Protein AF-A0A172Z549-F1 (afdb_monomer_lite)

pLDDT: mean 81.54, std 13.55, range [45.56, 96.0]

Secondary structure (DSSP, 8-state):
----SSS-HHHHHHHHHHSPPHHHHHHHHHHHHHHHHHHHTTPPPPP--PPPS---HHHHHHHHHHTT-

Sequence (69 aa):
MFELDGLSDQAWLERIGNAVPPAATEAIAHVFGTTLMLAEAGETFMLNSMPIWVQPVAVALNVSQQNTQ

Organism: NCBI:txid219572

Radius of gyration: 19.46 Å; chains: 1; bounding box: 45×33×45 Å

Structure (mmCIF, N/CA/C/O backbone):
data_AF-A0A172Z549-F1
#
_entry.id   AF-A0A172Z549-F1
#
loop_
_atom_site.group_PDB
_atom_site.id
_atom_site.type_symbol
_atom_site.label_atom_id
_atom_site.label_alt_id
_atom_site.label_comp_id
_atom_site.label_asym_id
_atom_site.label_entity_id
_atom_site.label_seq_id
_atom_site.pdbx_PDB_ins_code
_atom_site.Cartn_x
_atom_site.Cartn_y
_atom_site.Cartn_z
_atom_site.occupancy
_atom_site.B_iso_or_equiv
_atom_site.auth_seq_id
_atom_site.auth_comp_id
_atom_site.auth_asym_id
_atom_site.auth_atom_id
_atom_site.pdbx_PDB_model_num
ATOM 1 N N . MET A 1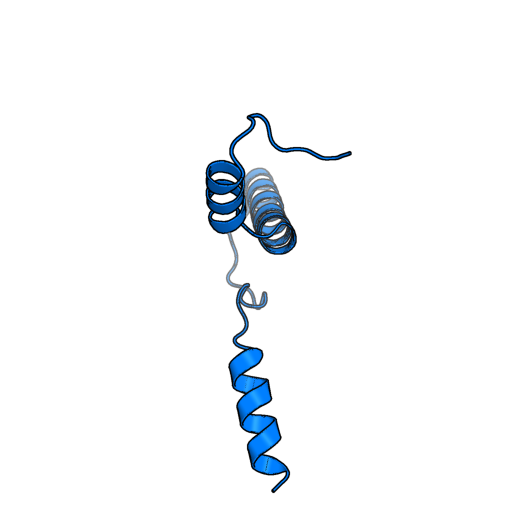 1 ? 1.131 -12.094 -22.034 1.00 51.50 1 MET A N 1
ATOM 2 C CA . MET A 1 1 ? 2.379 -11.727 -21.338 1.00 51.50 1 MET A CA 1
ATOM 3 C C . MET A 1 1 ? 2.093 -10.447 -20.569 1.00 51.50 1 MET A C 1
ATOM 5 O O . MET A 1 1 ? 1.427 -9.590 -21.133 1.00 51.50 1 MET A O 1
ATOM 9 N N . PHE A 1 2 ? 2.457 -10.363 -19.288 1.00 71.69 2 PHE A N 1
ATOM 10 C CA . PHE A 1 2 ? 2.379 -9.103 -18.543 1.00 71.69 2 PHE A CA 1
ATOM 11 C C . PHE A 1 2 ? 3.675 -8.340 -18.810 1.00 71.69 2 PHE A C 1
ATOM 13 O O . PHE A 1 2 ? 4.740 -8.819 -18.433 1.00 71.69 2 PHE A O 1
ATOM 20 N N . GLU A 1 3 ? 3.582 -7.201 -19.486 1.00 80.75 3 GLU A N 1
ATOM 21 C CA . GLU A 1 3 ? 4.707 -6.296 -19.728 1.00 80.75 3 GLU A CA 1
ATOM 22 C C . GLU A 1 3 ? 4.397 -4.935 -19.121 1.00 80.75 3 GLU A C 1
ATOM 24 O O . GLU A 1 3 ? 3.240 -4.504 -19.069 1.00 80.75 3 GLU A O 1
ATOM 29 N N . LEU A 1 4 ? 5.441 -4.273 -18.630 1.00 85.38 4 LEU A N 1
ATOM 30 C CA . LEU A 1 4 ? 5.339 -2.878 -18.240 1.00 85.38 4 LEU A CA 1
ATOM 31 C C . LEU A 1 4 ? 5.432 -2.018 -19.498 1.00 85.38 4 LEU A C 1
ATOM 33 O O . LEU A 1 4 ? 6.186 -2.317 -20.411 1.00 85.38 4 LEU A O 1
ATOM 37 N N . ASP A 1 5 ? 4.671 -0.930 -19.540 1.00 90.88 5 ASP A N 1
ATOM 38 C CA . ASP A 1 5 ? 4.737 0.001 -20.667 1.00 90.88 5 ASP A CA 1
ATOM 39 C C . ASP A 1 5 ? 6.170 0.545 -20.875 1.00 90.88 5 ASP A C 1
ATOM 41 O O . ASP A 1 5 ? 6.865 0.857 -19.896 1.00 90.88 5 ASP A O 1
ATOM 45 N N . GLY A 1 6 ? 6.599 0.651 -22.139 1.00 88.62 6 GLY A N 1
ATOM 46 C CA . GLY A 1 6 ? 7.953 1.041 -22.567 1.00 88.62 6 GLY A CA 1
ATOM 47 C C . GLY A 1 6 ? 8.876 -0.132 -22.944 1.00 88.62 6 GLY A C 1
ATOM 48 O O . GLY A 1 6 ? 8.553 -1.284 -22.710 1.00 88.62 6 GLY A O 1
ATOM 49 N N . LEU A 1 7 ? 10.041 0.164 -23.539 1.00 87.81 7 LEU A N 1
ATOM 50 C CA . LEU A 1 7 ? 11.006 -0.842 -24.041 1.00 87.81 7 LEU A CA 1
ATOM 51 C C . LEU A 1 7 ? 12.320 -0.909 -23.236 1.00 87.81 7 LEU A C 1
ATOM 53 O O . LEU A 1 7 ? 13.279 -1.537 -23.670 1.00 87.81 7 LEU A O 1
ATOM 57 N N . SER A 1 8 ? 12.413 -0.190 -22.113 1.00 92.56 8 SER A N 1
ATOM 58 C CA . SER A 1 8 ? 13.647 -0.089 -21.325 1.00 92.56 8 SER A CA 1
ATOM 59 C C . SER A 1 8 ? 13.582 -0.980 -20.092 1.00 92.56 8 SER A C 1
ATOM 61 O O . SER A 1 8 ? 12.916 -0.641 -19.111 1.00 92.56 8 SER A O 1
ATOM 63 N N . ASP A 1 9 ? 14.351 -2.066 -20.113 1.00 92.56 9 ASP A N 1
ATOM 64 C CA . ASP A 1 9 ? 14.500 -2.979 -18.976 1.00 92.56 9 ASP A CA 1
ATOM 65 C C . ASP A 1 9 ? 14.983 -2.252 -17.717 1.00 92.56 9 ASP A C 1
ATOM 67 O O . ASP A 1 9 ? 14.521 -2.529 -16.612 1.00 92.56 9 ASP A O 1
ATOM 71 N N . GLN A 1 10 ? 15.876 -1.267 -17.870 1.00 94.62 10 GLN A N 1
ATOM 72 C CA . GLN A 1 10 ? 16.344 -0.463 -16.741 1.00 94.62 10 GLN A CA 1
ATOM 73 C C . GLN A 1 10 ? 15.189 0.318 -16.099 1.00 94.62 10 GLN A C 1
ATOM 75 O O . GLN A 1 10 ? 15.063 0.331 -14.875 1.00 94.62 10 GLN A O 1
ATOM 80 N N . ALA A 1 11 ? 14.324 0.933 -16.911 1.00 94.25 11 ALA A N 1
ATOM 81 C CA . ALA A 1 11 ? 13.159 1.655 -16.404 1.00 94.25 11 ALA A CA 1
ATOM 82 C C . ALA A 1 11 ? 12.156 0.705 -15.730 1.00 94.25 11 ALA A C 1
ATOM 84 O O . ALA A 1 11 ? 11.499 1.074 -14.754 1.00 94.25 11 ALA A O 1
ATOM 85 N N . TRP A 1 12 ? 12.038 -0.529 -16.222 1.00 94.50 12 TRP A N 1
ATOM 86 C CA . TRP A 1 12 ? 11.217 -1.553 -15.583 1.00 94.50 12 TRP A CA 1
ATOM 87 C C . TRP A 1 12 ? 11.778 -1.960 -14.221 1.00 94.50 12 TRP A C 1
ATOM 89 O O . TRP A 1 12 ? 11.025 -1.982 -13.249 1.00 94.50 12 TRP A O 1
ATOM 99 N N . LEU A 1 13 ? 13.084 -2.220 -14.124 1.00 94.56 13 LEU A N 1
ATOM 100 C CA . LEU A 1 13 ? 13.742 -2.576 -12.864 1.00 94.56 13 LEU A CA 1
ATOM 101 C C . LEU A 1 13 ? 13.593 -1.477 -11.814 1.00 94.56 13 LEU A C 1
ATOM 103 O O . LEU A 1 13 ? 13.301 -1.779 -10.660 1.00 94.56 13 LEU A O 1
ATOM 107 N N . GLU A 1 14 ? 13.734 -0.215 -12.213 1.00 96.00 14 GLU A N 1
ATOM 108 C CA . GLU A 1 14 ? 13.520 0.924 -11.321 1.00 96.00 14 GLU A CA 1
ATOM 109 C C . GLU A 1 14 ? 12.073 0.970 -10.804 1.00 96.00 14 GLU A C 1
ATOM 111 O O . GLU A 1 14 ? 11.842 1.073 -9.599 1.00 96.00 14 GLU A O 1
ATOM 116 N N . ARG A 1 15 ? 11.081 0.826 -11.692 1.00 94.75 15 ARG A N 1
ATOM 117 C CA . ARG A 1 15 ? 9.658 0.825 -11.309 1.00 94.75 15 ARG A CA 1
ATOM 118 C C . ARG A 1 15 ? 9.303 -0.345 -10.398 1.00 94.75 15 ARG A C 1
ATOM 120 O O . ARG A 1 15 ? 8.561 -0.154 -9.440 1.00 94.75 15 ARG A O 1
ATOM 127 N N . ILE A 1 16 ? 9.825 -1.536 -10.688 1.00 93.25 16 ILE A N 1
ATOM 128 C CA . ILE A 1 16 ? 9.615 -2.735 -9.869 1.00 93.25 16 ILE A CA 1
ATOM 129 C C . ILE A 1 16 ? 10.294 -2.566 -8.507 1.00 93.25 16 ILE A C 1
ATOM 131 O O . ILE A 1 16 ? 9.667 -2.836 -7.487 1.00 93.25 16 ILE A O 1
ATOM 135 N N . GLY A 1 17 ? 11.538 -2.082 -8.475 1.00 93.50 17 GLY A N 1
ATOM 136 C CA . GLY A 1 17 ? 12.296 -1.871 -7.239 1.00 93.50 17 GLY A CA 1
ATOM 137 C C . GLY A 1 17 ? 11.687 -0.809 -6.320 1.00 93.50 17 GLY A C 1
ATOM 138 O O . GLY A 1 17 ? 11.788 -0.931 -5.102 1.00 93.50 17 GLY A O 1
ATOM 139 N N . ASN A 1 18 ? 11.015 0.192 -6.893 1.00 95.94 18 ASN A N 1
ATOM 140 C CA . ASN A 1 18 ? 10.331 1.253 -6.150 1.00 95.94 18 ASN A CA 1
ATOM 141 C C . ASN A 1 18 ? 8.875 0.915 -5.781 1.00 95.94 18 ASN A C 1
ATOM 143 O O . ASN A 1 18 ? 8.248 1.662 -5.027 1.00 95.94 18 ASN A O 1
ATOM 147 N N . ALA A 1 19 ? 8.303 -0.167 -6.317 1.00 94.38 19 ALA A N 1
ATOM 148 C CA . ALA A 1 19 ? 6.929 -0.551 -6.021 1.00 94.38 19 ALA A CA 1
ATOM 149 C C . ALA A 1 19 ? 6.797 -1.111 -4.597 1.00 94.38 19 ALA A C 1
ATOM 151 O O . ALA A 1 19 ? 7.649 -1.850 -4.106 1.00 94.38 19 ALA A O 1
ATOM 152 N N . VAL A 1 20 ? 5.673 -0.813 -3.943 1.00 92.12 20 VAL A N 1
ATOM 153 C CA . VAL A 1 20 ? 5.322 -1.457 -2.672 1.00 92.12 20 VAL A CA 1
ATOM 154 C C . VAL A 1 20 ? 4.901 -2.908 -2.952 1.00 92.12 20 VAL A C 1
ATOM 156 O O . VAL A 1 20 ? 4.072 -3.127 -3.843 1.00 92.12 20 VAL A O 1
ATOM 159 N N . PRO A 1 21 ? 5.417 -3.909 -2.209 1.00 91.44 21 PRO A N 1
ATOM 160 C CA . PRO A 1 21 ? 5.001 -5.299 -2.374 1.00 91.44 21 PRO A CA 1
ATOM 161 C C . PRO A 1 21 ? 3.476 -5.462 -2.233 1.00 91.44 21 PRO A C 1
ATOM 163 O O . PRO A 1 21 ? 2.914 -4.953 -1.260 1.00 91.44 21 PRO A O 1
ATOM 166 N N . PRO A 1 22 ? 2.792 -6.204 -3.129 1.00 89.38 22 PRO A N 1
ATOM 167 C CA . PRO A 1 22 ? 1.329 -6.293 -3.132 1.00 89.38 22 PRO A CA 1
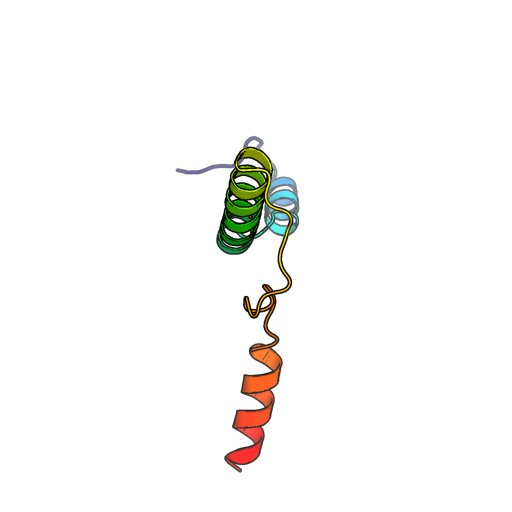ATOM 168 C C . PRO A 1 22 ? 0.707 -6.695 -1.789 1.00 89.38 22 PRO A C 1
ATOM 170 O O . PRO A 1 22 ? -0.246 -6.060 -1.351 1.00 89.38 22 PRO A O 1
ATOM 173 N N . ALA A 1 23 ? 1.291 -7.675 -1.090 1.00 86.56 23 ALA A N 1
ATOM 174 C CA . ALA A 1 23 ? 0.801 -8.122 0.217 1.00 86.56 23 ALA A CA 1
ATOM 175 C C . ALA A 1 23 ? 0.891 -7.028 1.299 1.00 86.56 23 ALA A C 1
ATOM 177 O O . ALA A 1 23 ? 0.028 -6.938 2.170 1.00 86.56 23 ALA A O 1
ATOM 178 N N . ALA A 1 24 ? 1.917 -6.170 1.237 1.00 85.75 24 ALA A N 1
ATOM 179 C CA . ALA A 1 24 ? 2.026 -5.028 2.140 1.00 85.75 24 ALA A CA 1
ATOM 180 C C . ALA A 1 24 ? 0.949 -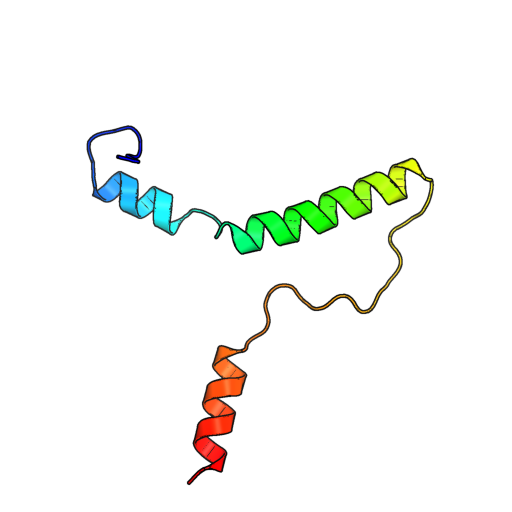3.984 1.815 1.00 85.75 24 ALA A C 1
ATOM 182 O O . ALA A 1 24 ? 0.267 -3.511 2.721 1.00 85.75 24 ALA A O 1
ATOM 183 N N . THR A 1 25 ? 0.743 -3.676 0.530 1.00 91.75 25 THR A N 1
ATOM 184 C CA . THR A 1 25 ? -0.320 -2.763 0.076 1.00 91.75 25 THR A CA 1
ATOM 185 C C . THR A 1 25 ? -1.709 -3.244 0.497 1.00 91.75 25 THR A C 1
ATOM 187 O O . THR A 1 25 ? -2.508 -2.446 0.980 1.00 91.75 25 THR A O 1
ATOM 190 N N . GLU A 1 26 ? -1.995 -4.540 0.367 1.00 91.69 26 GLU A N 1
ATOM 191 C CA . GLU A 1 26 ? -3.265 -5.144 0.784 1.00 91.69 26 GLU A CA 1
ATOM 192 C C . GLU A 1 26 ? -3.485 -5.024 2.300 1.00 91.69 26 GLU A C 1
ATOM 194 O O . GLU A 1 26 ? -4.533 -4.549 2.739 1.00 91.69 26 GLU A O 1
ATOM 199 N N . ALA A 1 27 ? -2.476 -5.360 3.110 1.00 86.44 27 ALA A N 1
ATOM 200 C CA . ALA A 1 27 ? -2.554 -5.219 4.564 1.00 86.44 27 ALA A CA 1
ATOM 201 C C . ALA A 1 27 ? -2.813 -3.761 4.997 1.00 86.44 27 ALA A C 1
ATOM 203 O O . ALA A 1 27 ? -3.656 -3.510 5.862 1.00 86.44 27 ALA A O 1
ATOM 204 N N . ILE A 1 28 ? -2.141 -2.797 4.357 1.00 88.38 28 ILE A N 1
ATOM 205 C CA . ILE A 1 28 ? -2.362 -1.359 4.575 1.00 88.38 28 ILE A CA 1
ATOM 206 C C . ILE A 1 28 ? -3.805 -0.976 4.211 1.00 88.38 28 ILE A C 1
ATOM 208 O O . ILE A 1 28 ? -4.486 -0.302 4.989 1.00 88.38 28 ILE A O 1
ATOM 212 N N . ALA A 1 29 ? -4.295 -1.437 3.056 1.00 93.12 29 ALA A N 1
ATOM 213 C CA . ALA A 1 29 ? -5.642 -1.142 2.575 1.00 93.12 29 ALA A CA 1
ATOM 214 C C . ALA A 1 29 ? -6.733 -1.678 3.517 1.00 93.12 29 ALA A C 1
ATOM 216 O O . ALA A 1 29 ? -7.726 -0.987 3.752 1.00 93.12 29 ALA A O 1
ATOM 217 N N . HIS A 1 30 ? -6.539 -2.853 4.123 1.00 90.81 30 HIS A N 1
ATOM 218 C CA . HIS A 1 30 ? -7.459 -3.382 5.136 1.00 90.81 30 HIS A CA 1
ATOM 219 C C . HIS A 1 30 ? -7.576 -2.478 6.367 1.00 90.81 30 HIS A C 1
ATOM 221 O O . HIS A 1 30 ? -8.678 -2.280 6.892 1.00 90.81 30 HIS A O 1
ATOM 227 N N . VAL A 1 31 ? -6.463 -1.895 6.819 1.00 89.38 31 VAL A N 1
ATOM 228 C CA . VAL A 1 31 ? -6.485 -0.958 7.949 1.00 89.38 31 VAL A CA 1
ATOM 229 C C . VAL A 1 31 ? -7.160 0.353 7.564 1.00 89.38 31 VAL A C 1
ATOM 231 O O . VAL A 1 31 ? -7.959 0.868 8.348 1.00 89.38 31 VAL A O 1
ATOM 234 N N . PHE A 1 32 ? -6.925 0.862 6.352 1.00 92.56 32 PHE A N 1
ATOM 235 C CA . PHE A 1 32 ? -7.666 2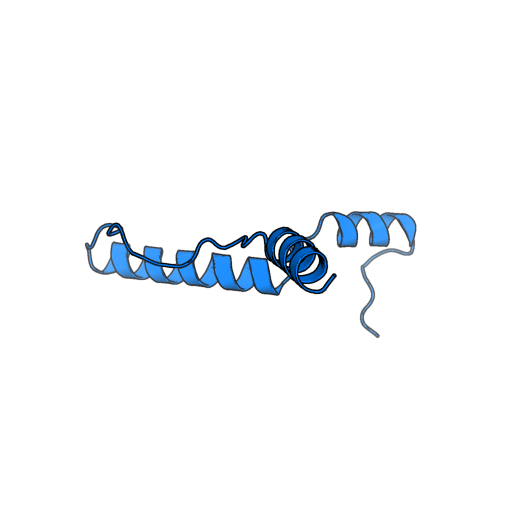.020 5.840 1.00 92.56 32 PHE A CA 1
ATOM 236 C C . PHE A 1 32 ? -9.171 1.756 5.799 1.00 92.56 32 PHE A C 1
ATOM 238 O O . PHE A 1 32 ? -9.931 2.545 6.354 1.00 92.56 32 PHE A O 1
ATOM 245 N N . GLY A 1 33 ? -9.600 0.632 5.219 1.00 93.50 33 GLY A N 1
ATOM 246 C CA . GLY A 1 33 ? -11.013 0.258 5.149 1.00 93.50 33 GLY A CA 1
ATOM 247 C C . GLY A 1 33 ? -11.661 0.187 6.531 1.00 93.50 33 GLY A C 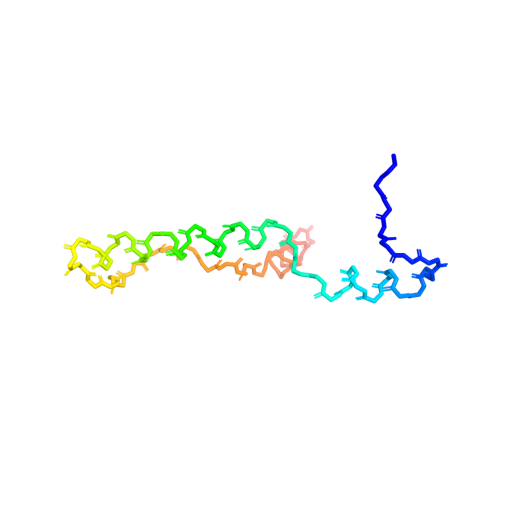1
ATOM 248 O O . GLY A 1 33 ? -12.683 0.824 6.766 1.00 93.50 33 GLY A O 1
ATOM 249 N N . THR A 1 34 ? -11.012 -0.495 7.477 1.00 90.94 34 THR A N 1
ATOM 250 C CA . THR A 1 34 ? -11.492 -0.580 8.866 1.00 90.94 34 THR A CA 1
ATOM 251 C C . THR A 1 34 ? -11.602 0.803 9.511 1.00 90.94 34 THR A C 1
ATOM 253 O O . THR A 1 34 ? -12.597 1.109 10.161 1.00 90.94 34 THR A O 1
ATOM 256 N N . THR A 1 35 ? -10.602 1.663 9.305 1.00 90.00 35 THR A N 1
ATOM 257 C CA . THR A 1 35 ? -10.575 3.019 9.872 1.00 90.00 35 THR A CA 1
ATOM 258 C C . THR A 1 35 ? -11.704 3.883 9.316 1.00 90.00 35 THR A C 1
ATOM 260 O O . THR A 1 35 ? -12.363 4.591 10.072 1.00 90.00 35 THR A O 1
ATOM 263 N N . LEU A 1 36 ? -11.959 3.802 8.008 1.00 93.88 36 LEU A N 1
ATOM 264 C CA . LEU A 1 36 ? -13.050 4.528 7.359 1.00 93.88 36 LEU A CA 1
ATOM 265 C C . LEU A 1 36 ? -14.420 4.058 7.860 1.00 93.88 36 LEU A C 1
ATOM 267 O O . LEU A 1 36 ? -15.267 4.895 8.153 1.00 93.88 36 LEU A O 1
ATOM 271 N N . MET A 1 37 ? -14.615 2.746 8.026 1.00 94.44 37 MET A N 1
ATOM 272 C CA . MET A 1 37 ? -15.864 2.192 8.566 1.00 94.44 37 MET A CA 1
ATOM 273 C C . MET A 1 37 ? -16.108 2.610 10.023 1.00 94.44 37 MET A C 1
ATOM 275 O O . MET A 1 37 ? -17.237 2.919 10.391 1.00 94.44 37 MET A O 1
ATOM 279 N N . LEU A 1 38 ? -15.062 2.656 10.856 1.00 92.75 38 LEU A N 1
ATOM 280 C CA . LEU A 1 38 ? -15.180 3.156 12.231 1.00 92.75 38 LEU A CA 1
ATOM 281 C C . LEU A 1 38 ? -15.569 4.637 12.253 1.00 92.75 38 LEU A C 1
ATOM 283 O O . LEU A 1 38 ? -16.491 5.015 12.972 1.00 92.75 38 LEU A O 1
ATOM 287 N N . ALA A 1 39 ? -14.921 5.452 11.417 1.00 92.44 39 ALA A N 1
ATOM 288 C CA . ALA A 1 39 ? -15.241 6.870 11.304 1.00 92.44 39 ALA A CA 1
ATOM 289 C C . ALA A 1 39 ? -16.689 7.099 10.837 1.00 92.44 39 ALA A C 1
ATOM 291 O O . ALA A 1 39 ? -17.369 7.973 11.373 1.00 92.44 39 ALA A O 1
ATOM 292 N N . GLU A 1 40 ? -17.180 6.300 9.883 1.00 95.38 40 GLU A N 1
ATOM 293 C CA . GLU A 1 40 ? -18.582 6.332 9.441 1.00 95.38 40 GLU A CA 1
ATOM 294 C C . GLU A 1 40 ? -19.552 5.986 10.584 1.00 95.38 40 GLU A C 1
ATOM 296 O O . GLU A 1 40 ? -20.591 6.628 10.730 1.00 95.38 40 GLU A O 1
ATOM 301 N N . ALA A 1 41 ? -19.190 5.026 11.439 1.00 95.31 41 ALA A N 1
ATOM 302 C CA . ALA A 1 41 ? -19.971 4.645 12.615 1.00 95.31 41 ALA A CA 1
ATOM 303 C C . ALA A 1 41 ? -19.900 5.662 13.776 1.00 95.31 41 ALA A C 1
ATOM 305 O O . ALA A 1 41 ? -20.579 5.478 14.786 1.00 95.31 41 ALA A O 1
ATOM 306 N N . GLY A 1 42 ? -19.103 6.731 13.652 1.00 94.25 42 GLY A N 1
ATOM 307 C CA . GLY A 1 42 ? -18.877 7.715 14.716 1.00 94.25 42 GLY A CA 1
ATOM 308 C C . GLY A 1 42 ? -17.900 7.253 15.803 1.00 94.25 42 GLY A C 1
ATOM 309 O O . GLY A 1 42 ? -17.774 7.917 16.832 1.00 94.25 42 GLY A O 1
ATOM 310 N N . GLU A 1 43 ? -17.197 6.144 15.575 1.00 90.00 43 GLU A N 1
ATOM 311 C CA . GLU A 1 43 ? -16.207 5.576 16.486 1.00 90.00 43 GLU A CA 1
ATOM 312 C C . GLU A 1 43 ? -14.800 6.094 16.153 1.00 90.00 43 GLU A C 1
ATOM 314 O O . GLU A 1 43 ? -14.434 6.291 14.990 1.00 90.00 43 GLU A O 1
ATOM 319 N N . THR A 1 44 ? -13.974 6.307 17.178 1.00 82.06 44 THR A N 1
ATOM 320 C CA . THR A 1 44 ? -12.563 6.678 16.998 1.00 82.06 44 THR A CA 1
ATOM 321 C C . THR A 1 44 ? -11.654 5.456 17.078 1.00 82.06 44 THR A C 1
ATOM 323 O O . THR A 1 44 ? -12.011 4.408 17.615 1.00 82.06 44 THR A O 1
ATOM 326 N N . PHE A 1 45 ? -10.451 5.573 16.509 1.00 71.38 45 PHE A N 1
ATOM 327 C CA . PHE A 1 45 ? -9.467 4.495 16.541 1.00 71.38 45 PHE A CA 1
ATOM 328 C C . PHE A 1 45 ? -9.118 4.115 17.988 1.00 71.38 45 PHE A C 1
ATOM 330 O O . PHE A 1 45 ? -8.559 4.916 18.739 1.00 71.38 45 PHE A O 1
ATOM 337 N N . MET A 1 46 ? -9.416 2.870 18.355 1.00 73.06 46 MET A N 1
ATOM 338 C CA . MET A 1 46 ? -9.100 2.308 19.664 1.00 73.06 46 MET A CA 1
ATOM 339 C C . MET A 1 46 ? -7.710 1.676 19.653 1.00 73.06 46 MET A C 1
ATOM 341 O O . MET A 1 46 ? -7.373 0.900 18.752 1.00 73.06 46 MET A O 1
ATOM 345 N N . LEU A 1 47 ? -6.919 1.966 20.691 1.00 74.19 47 LEU A N 1
ATOM 346 C CA . LEU A 1 47 ? -5.652 1.281 20.929 1.00 74.19 47 LEU A CA 1
ATOM 347 C C . LEU A 1 47 ? -5.919 -0.228 21.043 1.00 74.19 47 LEU A C 1
ATOM 349 O O . LEU A 1 47 ? -6.702 -0.665 21.883 1.00 74.19 47 LEU A O 1
ATOM 353 N N . ASN A 1 48 ? -5.288 -1.015 20.177 1.00 75.69 48 ASN A N 1
ATOM 354 C CA . ASN A 1 48 ? -5.547 -2.445 20.035 1.00 75.69 48 ASN A CA 1
ATOM 355 C C . ASN A 1 48 ? -4.235 -3.242 19.951 1.00 75.69 48 ASN A C 1
ATOM 357 O O . ASN A 1 48 ? -3.148 -2.673 19.869 1.00 75.69 48 ASN A O 1
ATOM 361 N N . SER A 1 49 ? -4.341 -4.571 19.986 1.00 78.81 49 SER A N 1
ATOM 362 C CA . SER A 1 49 ? -3.200 -5.495 19.901 1.00 78.81 49 SER A CA 1
ATOM 363 C C . SER A 1 49 ? -2.991 -6.059 18.491 1.00 78.81 49 SER A C 1
ATOM 365 O O . SER A 1 49 ? -2.553 -7.202 18.352 1.00 78.81 49 SER A O 1
ATOM 367 N N . MET A 1 50 ? -3.329 -5.303 17.438 1.00 79.50 50 MET A N 1
ATOM 368 C CA . MET A 1 50 ? -3.016 -5.729 16.071 1.00 79.50 50 MET A CA 1
ATOM 369 C C . MET A 1 50 ? -1.492 -5.876 15.904 1.00 79.50 50 MET A C 1
ATOM 371 O O . MET A 1 50 ? -0.731 -5.054 16.421 1.00 79.50 50 MET A O 1
ATOM 375 N N . PRO A 1 51 ? -1.023 -6.916 15.196 1.00 73.12 51 PRO A N 1
ATOM 376 C CA . PRO A 1 51 ? 0.402 -7.118 14.976 1.00 73.12 51 PRO A CA 1
ATOM 377 C C . PRO A 1 51 ? 1.006 -5.972 14.155 1.00 73.12 51 PRO A C 1
ATOM 379 O O . PRO A 1 51 ? 0.381 -5.455 13.227 1.00 73.12 51 PRO A O 1
ATOM 382 N N . ILE A 1 52 ? 2.254 -5.605 14.466 1.00 73.25 52 ILE A N 1
ATOM 383 C CA . ILE A 1 52 ? 3.013 -4.642 13.660 1.00 73.25 52 ILE A CA 1
ATOM 384 C C . ILE A 1 52 ? 3.250 -5.212 12.255 1.00 73.25 52 ILE A C 1
ATOM 386 O O . ILE A 1 52 ? 3.580 -6.389 12.098 1.00 73.25 52 ILE A O 1
ATOM 390 N N . TRP A 1 53 ? 3.072 -4.382 11.226 1.00 69.81 53 TRP A N 1
ATOM 391 C CA . TRP A 1 53 ? 3.087 -4.829 9.826 1.00 69.81 53 TRP A CA 1
ATOM 392 C C . TRP A 1 53 ? 4.442 -5.371 9.361 1.00 69.81 53 TRP A C 1
ATOM 394 O O . TRP A 1 53 ? 4.492 -6.253 8.510 1.00 69.81 53 TRP A O 1
ATOM 404 N N . VAL A 1 54 ? 5.543 -4.880 9.934 1.00 66.94 54 VAL A N 1
ATOM 405 C CA . VAL A 1 54 ? 6.893 -5.386 9.665 1.00 66.94 54 VAL A CA 1
ATOM 406 C C . VAL A 1 54 ? 7.393 -6.105 10.908 1.00 66.94 54 VAL A C 1
ATOM 408 O O . VAL A 1 54 ? 7.788 -5.476 11.888 1.00 66.94 54 VAL A O 1
ATOM 411 N N . GLN A 1 55 ? 7.387 -7.434 10.862 1.00 69.00 55 GLN A N 1
ATOM 412 C CA . GLN A 1 55 ? 8.016 -8.255 11.890 1.00 69.00 55 GLN A CA 1
ATOM 413 C C . GLN A 1 55 ? 9.445 -8.600 11.447 1.00 69.00 55 GLN A C 1
ATOM 415 O O . GLN A 1 55 ? 9.631 -9.066 10.320 1.00 69.00 55 GLN A O 1
ATOM 420 N N . PRO A 1 56 ? 10.470 -8.410 12.295 1.00 63.81 56 PRO A N 1
ATOM 421 C CA . PRO A 1 56 ? 11.859 -8.716 11.961 1.00 63.81 56 PRO A CA 1
ATOM 422 C C . PRO A 1 56 ? 12.120 -10.232 12.021 1.00 63.81 56 PRO A C 1
ATOM 424 O O . PRO A 1 56 ? 12.976 -10.709 12.764 1.00 63.81 56 PRO A O 1
ATOM 427 N N . VAL A 1 57 ? 11.386 -11.015 11.226 1.00 67.88 57 VAL A N 1
ATOM 428 C CA . VAL A 1 57 ? 11.485 -12.485 11.199 1.00 67.88 57 VAL A CA 1
ATOM 429 C C . VAL A 1 57 ? 12.897 -12.929 10.801 1.00 67.88 57 VAL A C 1
ATOM 431 O O . VAL A 1 57 ? 13.419 -13.891 11.354 1.00 67.88 57 VAL A O 1
ATOM 434 N N . ALA A 1 58 ? 13.573 -12.174 9.927 1.00 62.00 58 ALA A N 1
ATOM 435 C CA . ALA A 1 58 ? 14.972 -12.419 9.571 1.00 62.00 58 ALA A CA 1
ATOM 436 C C . ALA A 1 58 ? 15.922 -12.367 10.788 1.00 62.00 58 ALA A C 1
ATOM 438 O O . ALA A 1 58 ? 16.869 -13.145 10.865 1.00 62.00 58 ALA A O 1
ATOM 439 N N . VAL A 1 59 ? 15.654 -11.502 11.774 1.00 63.47 59 VAL A N 1
ATOM 440 C CA . VAL A 1 59 ? 16.430 -11.450 13.026 1.00 63.47 59 VAL A CA 1
ATOM 441 C C . VAL A 1 59 ? 16.138 -12.685 13.884 1.00 63.47 59 VAL A C 1
ATOM 443 O O . VAL A 1 59 ? 17.065 -13.300 14.404 1.00 63.47 59 VAL A O 1
ATOM 446 N N . ALA A 1 60 ? 14.872 -13.103 13.972 1.00 62.06 60 ALA A N 1
ATOM 447 C CA . ALA A 1 60 ? 14.464 -14.285 14.739 1.00 62.06 60 ALA A CA 1
ATOM 448 C C . ALA A 1 60 ? 15.063 -15.598 14.192 1.00 62.06 60 ALA A C 1
ATOM 450 O O . ALA A 1 60 ? 15.446 -16.485 14.961 1.00 62.06 60 ALA A O 1
ATOM 451 N N . LEU A 1 61 ? 15.201 -15.713 12.868 1.00 68.62 61 LEU A N 1
ATOM 452 C CA . LEU A 1 61 ? 15.823 -16.871 12.221 1.00 68.62 61 LEU A CA 1
ATOM 453 C C . LEU A 1 61 ? 17.330 -16.954 12.514 1.00 68.62 61 LEU A C 1
ATOM 455 O O . LEU A 1 61 ? 17.826 -18.039 12.815 1.00 68.62 61 LEU A O 1
ATOM 459 N N . ASN A 1 62 ? 18.042 -15.821 12.514 1.00 63.75 62 ASN A N 1
ATOM 460 C CA . ASN A 1 62 ? 19.472 -15.776 12.849 1.00 63.75 62 ASN A CA 1
ATOM 461 C C . ASN A 1 62 ? 19.753 -16.187 14.307 1.00 63.75 62 ASN A C 1
ATOM 463 O O . ASN A 1 62 ? 20.732 -16.881 14.568 1.00 63.75 62 ASN A O 1
ATOM 467 N N . VAL A 1 63 ? 18.882 -15.818 15.254 1.00 66.69 63 VAL A N 1
ATOM 468 C CA . VAL A 1 63 ? 19.008 -16.225 16.670 1.00 66.69 63 VAL A CA 1
ATOM 469 C C . VAL A 1 63 ? 18.764 -17.730 16.846 1.00 66.69 63 VAL A C 1
ATOM 471 O O . VAL A 1 63 ? 19.457 -18.394 17.612 1.00 66.69 63 VAL A O 1
ATOM 474 N N . SER A 1 64 ? 17.816 -18.296 16.097 1.00 63.62 64 SER A N 1
ATOM 475 C CA . SER A 1 64 ? 17.469 -19.723 16.180 1.00 63.62 64 SER A CA 1
ATOM 476 C C . SER A 1 64 ? 18.606 -20.634 15.689 1.00 63.62 64 SER A C 1
ATOM 478 O O . SER A 1 64 ? 18.844 -21.697 16.261 1.00 63.62 64 SER A O 1
ATOM 480 N N . GLN A 1 65 ? 19.352 -20.197 14.668 1.00 60.16 65 GLN A N 1
AT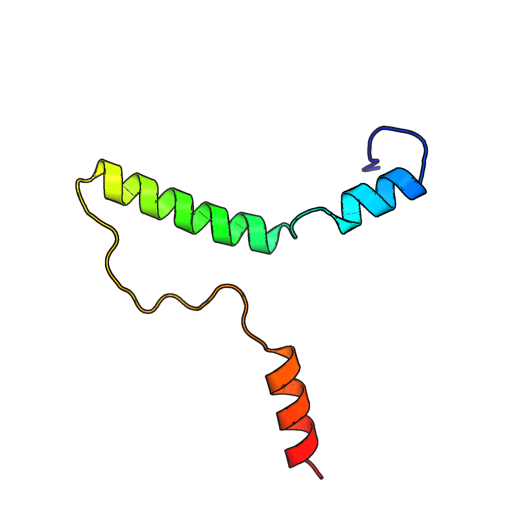OM 481 C CA . GLN A 1 65 ? 20.519 -20.922 14.149 1.00 60.16 65 GLN A CA 1
ATOM 482 C C . GLN A 1 65 ? 21.702 -20.947 15.132 1.00 60.16 65 GLN A C 1
ATOM 484 O O . GLN A 1 65 ? 22.459 -21.914 15.137 1.00 60.16 65 GLN A O 1
ATOM 489 N N . GLN A 1 66 ? 21.850 -19.931 15.989 1.00 57.94 66 GLN A N 1
ATOM 490 C CA . GLN A 1 66 ? 22.909 -19.893 17.008 1.00 57.94 66 GLN A CA 1
ATOM 491 C C . GLN A 1 66 ? 22.662 -20.869 18.165 1.00 57.94 66 GLN A C 1
ATOM 493 O O . GLN A 1 66 ? 23.614 -21.406 18.713 1.00 57.94 66 GLN A O 1
ATOM 498 N N . ASN A 1 67 ? 21.401 -21.151 18.501 1.00 57.47 67 ASN A N 1
ATOM 499 C CA . ASN A 1 67 ? 21.042 -22.050 19.606 1.00 57.47 67 ASN A CA 1
ATOM 500 C C . ASN A 1 67 ? 21.089 -23.547 19.247 1.00 57.47 67 ASN A C 1
ATOM 502 O O . ASN A 1 67 ? 20.758 -24.381 20.086 1.00 57.47 67 ASN A O 1
ATOM 506 N N . THR A 1 68 ? 21.453 -23.893 18.009 1.00 56.62 68 THR A N 1
ATOM 507 C CA . THR A 1 68 ? 21.572 -25.291 17.548 1.00 56.62 68 THR A CA 1
ATOM 508 C C . THR A 1 68 ? 23.039 -25.713 17.354 1.00 56.62 68 THR A C 1
ATOM 510 O O . THR A 1 68 ? 23.300 -26.743 16.736 1.00 56.62 68 THR A O 1
ATOM 513 N N . GLN A 1 69 ? 23.996 -24.928 17.867 1.00 45.56 69 GLN A N 1
ATOM 514 C CA . GLN A 1 69 ? 25.413 -25.302 17.971 1.00 45.56 69 GLN A CA 1
ATOM 515 C C . GLN A 1 69 ? 25.815 -25.592 19.413 1.00 45.56 69 GLN A C 1
ATOM 517 O O . GLN A 1 69 ? 25.361 -24.845 20.308 1.00 45.56 69 GLN A O 1
#

Foldseek 3Di:
DDDDPDDDPVVVCVCVVPDDDPVLVVVVVVVVVVQVVCVVVVHHDDDDDDDDSDDPVVVVVVVVVVVVD